Protein AF-A0A1C6VLM4-F1 (afdb_monomer)

Organism: NCBI:txid227316

Sequence (72 aa):
MADEEKKAPGEGGRLLGWVFRNLAGPPTVEGAVQGGSRQARDLWKEDLERRKQWSREQRERKRAEREARRGQ

Foldseek 3Di:
DDPPPPDPVPDDDPVVVVCAVPPVNDDDCVCVDPQPDPVSVVVVVVVVVVVVVVVVVVVVVVVVVVVVVVVD

Mean predicted aligned error: 15.45 Å

Solvent-accessible surface area (backbone atoms only — not comparable to full-atom values): 4536 Å² total; per-residue (Å²): 137,82,82,76,78,79,75,62,96,82,69,66,51,76,65,53,51,48,43,38,67,76,71,67,45,77,91,70,69,81,73,68,57,80,64,73,47,71,67,45,50,52,53,51,50,56,51,50,52,57,56,49,50,56,54,49,54,54,48,49,52,54,46,52,53,53,51,58,63,68,75,102

Secondary structure (DSSP, 8-state):
--------TT---HHHHHHIIIII-S---TT-STT-SHHHHHHHHHHHHHHHHHHHHHHHHHHHHHHHHH--

pLDDT: mean 76.38, std 12.39, range [37.03, 92.88]

Radius of gyration: 31.13 Å; Cα contacts (8 Å, |Δi|>4): 9; chains: 1; bounding box: 73×20×78 Å

Structure (mmCIF, N/CA/C/O backbone):
data_AF-A0A1C6VLM4-F1
#
_entry.id   AF-A0A1C6VLM4-F1
#
loop_
_atom_site.group_PDB
_atom_site.id
_atom_site.type_symbol
_atom_site.label_atom_id
_atom_site.label_alt_id
_atom_site.label_comp_id
_atom_site.label_asym_id
_atom_site.label_entity_id
_atom_site.label_seq_id
_atom_site.pdbx_PDB_ins_code
_atom_site.Cartn_x
_atom_site.Cartn_y
_atom_site.Cartn_z
_atom_site.occupancy
_atom_site.B_iso_or_equiv
_atom_site.auth_seq_id
_atom_site.auth_comp_id
_atom_site.auth_asym_id
_atom_site.auth_atom_id
_atom_site.pdbx_PDB_model_num
ATOM 1 N N . MET A 1 1 ? 47.551 11.841 -40.420 1.00 37.03 1 MET A N 1
ATOM 2 C CA . MET A 1 1 ? 47.263 12.105 -38.999 1.00 37.03 1 MET A CA 1
ATOM 3 C C . MET A 1 1 ? 45.761 11.947 -38.851 1.00 37.03 1 MET A C 1
ATOM 5 O O . MET A 1 1 ? 45.040 12.851 -39.240 1.00 37.03 1 MET A O 1
ATOM 9 N N . ALA A 1 2 ? 45.289 10.748 -38.508 1.00 46.38 2 ALA A N 1
ATOM 10 C CA . ALA A 1 2 ? 43.868 10.536 -38.254 1.00 46.38 2 ALA A CA 1
ATOM 11 C C . ALA A 1 2 ? 43.615 10.979 -36.813 1.00 46.38 2 ALA A C 1
ATOM 13 O O . ALA A 1 2 ? 44.227 10.423 -35.901 1.00 46.38 2 ALA A O 1
ATOM 14 N N . ASP A 1 3 ? 42.802 12.018 -36.636 1.00 51.50 3 ASP A N 1
ATOM 15 C CA . ASP A 1 3 ? 42.321 12.445 -35.329 1.00 51.50 3 ASP A CA 1
ATOM 16 C C . ASP A 1 3 ? 41.519 11.296 -34.711 1.00 51.50 3 ASP A C 1
ATOM 18 O O . ASP A 1 3 ? 40.388 11.010 -35.106 1.00 51.50 3 ASP A O 1
ATOM 22 N N . GLU A 1 4 ? 42.130 10.592 -33.759 1.00 59.25 4 GLU A N 1
ATOM 23 C CA . GLU A 1 4 ? 41.392 9.732 -32.845 1.00 59.25 4 GLU A CA 1
ATOM 24 C C . GLU A 1 4 ? 40.569 10.636 -31.922 1.00 59.25 4 GLU A C 1
ATOM 26 O O . GLU A 1 4 ? 41.040 11.088 -30.874 1.00 59.25 4 GLU A O 1
ATOM 31 N N . GLU A 1 5 ? 39.327 10.919 -32.322 1.00 61.06 5 GLU A N 1
ATOM 32 C CA . GLU A 1 5 ? 38.304 11.457 -31.428 1.00 61.06 5 GLU A CA 1
ATOM 33 C C . GLU A 1 5 ? 38.166 10.513 -30.225 1.00 61.06 5 GLU A C 1
ATOM 35 O O . GLU A 1 5 ? 37.543 9.449 -30.284 1.00 61.06 5 GLU A O 1
ATOM 40 N N . LYS A 1 6 ? 38.798 10.898 -29.113 1.00 60.28 6 LYS A N 1
ATOM 41 C CA . LYS A 1 6 ? 38.711 10.202 -27.830 1.00 60.28 6 LYS A CA 1
ATOM 42 C C . LYS A 1 6 ? 37.274 10.253 -27.329 1.00 60.28 6 LYS A C 1
ATOM 44 O O . LYS A 1 6 ? 36.844 11.224 -26.711 1.00 60.28 6 LYS A O 1
ATOM 49 N N . LYS A 1 7 ? 36.543 9.176 -27.591 1.00 60.50 7 LYS A N 1
ATOM 50 C CA . LYS A 1 7 ? 35.179 8.974 -27.114 1.00 60.50 7 LYS A CA 1
ATOM 51 C C . LYS A 1 7 ? 35.147 9.000 -25.582 1.00 60.50 7 LYS A C 1
ATOM 53 O O . LYS A 1 7 ? 35.911 8.282 -24.935 1.00 60.50 7 LYS A O 1
ATOM 58 N N . ALA A 1 8 ? 34.282 9.832 -25.001 1.00 62.88 8 ALA A N 1
ATOM 59 C CA . ALA A 1 8 ? 34.185 9.985 -23.553 1.00 62.88 8 ALA A CA 1
ATOM 60 C C . ALA A 1 8 ? 33.771 8.654 -22.883 1.00 62.88 8 ALA A C 1
ATOM 62 O O . ALA A 1 8 ? 32.882 7.962 -23.397 1.00 62.88 8 ALA A O 1
ATOM 63 N N . PRO A 1 9 ? 34.384 8.272 -21.744 1.00 50.91 9 PRO A N 1
ATOM 64 C CA . PRO A 1 9 ? 34.039 7.039 -21.046 1.00 50.91 9 PRO A CA 1
ATOM 65 C C . PRO A 1 9 ? 32.613 7.160 -20.495 1.00 50.91 9 PRO A C 1
ATOM 67 O O . PRO A 1 9 ? 32.367 7.865 -19.522 1.00 50.91 9 PRO A O 1
ATOM 70 N N . GLY A 1 10 ? 31.660 6.513 -21.168 1.00 60.44 10 GLY A N 1
ATOM 71 C CA . GLY A 1 10 ? 30.229 6.586 -20.851 1.00 60.44 10 GLY A CA 1
ATOM 72 C C . GLY A 1 10 ? 29.326 6.646 -22.083 1.00 60.44 10 GLY A C 1
ATOM 73 O O . GLY A 1 10 ? 28.155 6.280 -22.003 1.00 60.44 10 GLY A O 1
ATOM 74 N N . GLU A 1 11 ? 29.856 7.020 -23.251 1.00 62.66 11 GLU A N 1
ATOM 75 C CA . GLU A 1 11 ? 29.091 6.949 -24.493 1.00 62.66 11 GLU A CA 1
ATOM 76 C C . GLU A 1 11 ? 29.049 5.517 -25.024 1.00 62.66 11 GLU A C 1
ATOM 78 O O . GLU A 1 11 ? 29.970 5.047 -25.708 1.00 62.66 11 GLU A O 1
ATOM 83 N N . GLY A 1 12 ? 27.936 4.830 -24.766 1.00 66.75 12 GLY A N 1
ATOM 84 C CA . GLY A 1 12 ? 27.595 3.585 -25.445 1.00 66.75 12 GLY A CA 1
ATOM 85 C C . GLY A 1 12 ? 27.885 3.663 -26.950 1.00 66.75 12 GLY A C 1
ATOM 86 O O . GLY A 1 12 ? 27.660 4.682 -27.609 1.00 66.75 12 GLY A O 1
ATOM 87 N N . GLY A 1 13 ? 28.468 2.605 -27.517 1.00 80.56 13 GLY A N 1
ATOM 88 C CA . GLY A 1 13 ? 28.698 2.510 -28.962 1.00 80.56 13 GLY A CA 1
ATOM 89 C C . GLY A 1 13 ? 27.406 2.701 -29.765 1.00 80.56 13 GLY A C 1
ATOM 90 O O . GLY A 1 13 ? 26.311 2.512 -29.239 1.00 80.56 13 GLY A O 1
ATOM 91 N N . ARG A 1 14 ? 27.519 3.012 -31.065 1.00 80.88 14 ARG A N 1
ATOM 92 C CA . ARG A 1 14 ? 26.354 3.138 -31.969 1.00 80.88 14 ARG A CA 1
ATOM 93 C C . ARG A 1 14 ? 25.432 1.911 -31.910 1.00 80.88 14 ARG A C 1
ATOM 95 O O . ARG A 1 14 ? 24.217 2.055 -31.971 1.00 80.88 14 ARG A O 1
ATOM 102 N N . LEU A 1 15 ? 26.015 0.726 -31.709 1.00 83.00 15 LEU A N 1
ATOM 103 C CA . LEU A 1 15 ? 25.291 -0.528 -31.491 1.00 83.00 15 LEU A CA 1
ATOM 104 C C . LEU A 1 15 ? 24.485 -0.525 -30.186 1.00 83.00 15 LEU A C 1
ATOM 106 O O . LEU A 1 15 ? 23.312 -0.877 -30.199 1.00 83.00 15 LEU A O 1
ATOM 110 N N . LEU A 1 16 ? 25.077 -0.080 -29.074 1.00 81.25 16 LEU A N 1
ATOM 111 C CA . LEU A 1 16 ? 24.387 -0.022 -27.783 1.00 81.25 16 LEU A CA 1
ATOM 112 C C . LEU A 1 16 ? 23.246 1.007 -27.808 1.00 81.25 16 LEU A C 1
ATOM 114 O O . LEU A 1 16 ? 22.160 0.731 -27.308 1.00 81.25 16 LEU A O 1
ATOM 118 N N . GLY A 1 17 ? 23.458 2.152 -28.466 1.00 81.62 17 GLY A N 1
ATOM 119 C CA . GLY A 1 17 ? 22.404 3.142 -28.702 1.00 81.62 17 GLY A CA 1
ATOM 120 C C . GLY A 1 17 ? 21.269 2.607 -29.582 1.00 81.62 17 GLY A C 1
ATOM 121 O O . GLY A 1 17 ? 20.098 2.874 -29.313 1.00 81.62 17 GLY A O 1
ATOM 122 N N . TRP A 1 18 ? 21.592 1.802 -30.600 1.00 83.81 18 TRP A N 1
ATOM 123 C CA . TRP A 1 18 ? 20.590 1.138 -31.434 1.00 83.81 18 TRP A CA 1
ATOM 124 C C . TRP A 1 18 ? 19.786 0.094 -30.647 1.00 83.81 18 TRP A C 1
ATOM 126 O O . TRP A 1 18 ? 18.560 0.098 -30.728 1.00 83.81 18 TRP A O 1
ATOM 136 N N . VAL A 1 19 ? 20.442 -0.748 -29.841 1.00 84.19 19 VAL A N 1
ATOM 137 C CA . VAL A 1 19 ? 19.779 -1.743 -28.976 1.00 84.19 19 VAL A CA 1
ATOM 138 C C . VAL A 1 19 ? 18.857 -1.062 -27.969 1.00 84.19 19 VAL A C 1
ATOM 140 O O . VAL A 1 19 ? 17.706 -1.466 -27.820 1.00 84.19 19 VAL A O 1
ATOM 143 N N . 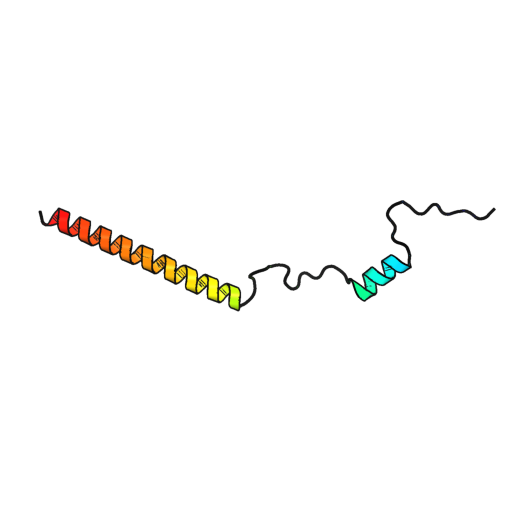PHE A 1 20 ? 19.318 0.007 -27.319 1.00 78.69 20 PHE A N 1
ATOM 144 C CA . PHE A 1 20 ? 18.490 0.759 -26.380 1.00 78.69 20 PHE A CA 1
ATOM 145 C C . PHE A 1 20 ? 17.233 1.316 -27.059 1.00 78.69 20 PHE A C 1
ATOM 147 O O . PHE A 1 20 ? 16.124 1.144 -26.563 1.00 78.69 20 PHE A O 1
ATOM 154 N N . ARG A 1 21 ? 17.392 1.924 -28.241 1.00 76.69 21 ARG A N 1
ATOM 155 C CA . ARG A 1 21 ? 16.286 2.547 -28.975 1.00 76.69 21 ARG A CA 1
ATOM 156 C C . ARG A 1 21 ? 15.279 1.546 -29.547 1.00 76.69 21 ARG A C 1
ATOM 158 O O . ARG A 1 21 ? 14.106 1.890 -29.632 1.00 76.69 21 ARG A O 1
ATOM 165 N N . ASN A 1 22 ? 15.723 0.357 -29.961 1.00 80.38 22 ASN A N 1
ATOM 166 C CA . ASN A 1 22 ? 14.877 -0.594 -30.695 1.00 80.38 22 ASN A CA 1
ATOM 167 C C . ASN A 1 22 ? 14.421 -1.806 -29.872 1.00 80.38 22 ASN A C 1
ATOM 169 O O . ASN A 1 22 ? 13.416 -2.411 -30.228 1.00 80.38 22 ASN A O 1
ATOM 173 N N . LEU A 1 23 ? 15.144 -2.183 -28.812 1.00 79.06 23 LEU A N 1
ATOM 174 C CA . LEU A 1 23 ? 14.866 -3.401 -28.038 1.00 79.06 23 LEU A CA 1
ATOM 175 C C . LEU A 1 23 ? 14.518 -3.118 -26.575 1.00 79.06 23 LEU A C 1
ATOM 177 O O . LEU A 1 23 ? 13.570 -3.703 -26.067 1.00 79.06 23 LEU A O 1
ATOM 181 N N . ALA A 1 24 ? 15.266 -2.245 -25.893 1.00 79.06 24 ALA A N 1
ATOM 182 C CA . ALA A 1 24 ? 14.983 -1.926 -24.488 1.00 79.06 24 ALA A CA 1
ATOM 183 C C . ALA A 1 24 ? 13.873 -0.874 -24.338 1.00 79.06 24 ALA A C 1
ATOM 185 O O . ALA A 1 24 ? 13.107 -0.923 -23.380 1.00 79.06 24 ALA A O 1
ATOM 186 N N . GLY A 1 25 ? 13.781 0.052 -25.300 1.00 69.06 25 GLY A N 1
ATOM 187 C CA . GLY A 1 25 ? 12.864 1.184 -25.255 1.00 69.06 25 GLY A CA 1
ATOM 188 C C . GLY A 1 25 ? 13.197 2.170 -24.127 1.00 69.06 25 GLY A C 1
ATOM 189 O O . GLY A 1 25 ? 13.979 1.872 -23.220 1.00 69.06 25 GLY A O 1
ATOM 190 N N . PRO A 1 26 ? 12.631 3.387 -24.161 1.00 70.81 26 PRO A N 1
ATOM 191 C CA . PRO A 1 26 ? 12.640 4.235 -22.981 1.00 70.81 26 PRO A CA 1
ATOM 192 C C . PRO A 1 26 ? 11.885 3.519 -21.847 1.00 70.81 26 PRO A C 1
ATOM 194 O O . PRO A 1 26 ? 10.892 2.842 -22.121 1.00 70.81 26 PRO A O 1
ATOM 197 N N . PRO A 1 27 ? 12.314 3.667 -20.583 1.00 69.06 27 PRO A N 1
ATOM 198 C CA . PRO A 1 27 ? 11.599 3.086 -19.455 1.00 69.06 27 PRO A CA 1
ATOM 199 C C . PRO A 1 27 ? 10.138 3.554 -19.466 1.00 69.06 27 PRO A C 1
ATOM 201 O O . PRO A 1 27 ? 9.849 4.744 -19.328 1.00 69.06 27 PRO A O 1
ATOM 204 N N . THR A 1 28 ? 9.213 2.618 -19.671 1.00 71.81 28 THR A N 1
ATOM 205 C CA . THR A 1 28 ? 7.775 2.882 -19.653 1.00 71.81 28 THR A CA 1
ATOM 206 C C . THR A 1 28 ? 7.271 2.881 -18.216 1.00 71.81 28 THR A C 1
ATOM 208 O O . THR A 1 28 ? 7.620 2.008 -17.426 1.00 71.81 28 THR A O 1
ATOM 211 N N . VAL A 1 29 ? 6.402 3.833 -17.873 1.00 67.62 29 VAL A N 1
ATOM 212 C CA . VAL A 1 29 ? 5.737 3.881 -16.556 1.00 67.62 29 VAL A CA 1
ATOM 213 C C . VAL A 1 29 ? 4.507 2.965 -16.466 1.00 67.62 29 VAL A C 1
ATOM 215 O O . VAL A 1 29 ? 3.853 2.902 -15.424 1.00 67.62 29 VAL A O 1
ATOM 218 N N . GLU A 1 30 ? 4.173 2.245 -17.540 1.00 64.69 30 GLU A N 1
ATOM 219 C CA . GLU A 1 30 ? 3.115 1.233 -17.534 1.00 64.69 30 GLU A CA 1
ATOM 220 C C . GLU A 1 30 ? 3.443 0.135 -16.516 1.00 64.69 30 GLU A C 1
ATOM 222 O O . GLU A 1 30 ? 4.440 -0.570 -16.627 1.00 64.69 30 GLU A O 1
ATOM 227 N N . GLY A 1 31 ? 2.619 0.028 -15.470 1.00 57.78 31 GLY A N 1
ATOM 228 C CA . GLY A 1 31 ? 2.844 -0.911 -14.368 1.00 57.78 31 GLY A CA 1
ATOM 229 C C . GLY A 1 31 ? 3.870 -0.464 -13.317 1.00 57.78 31 GLY A C 1
ATOM 230 O O . GLY A 1 31 ? 4.090 -1.202 -12.360 1.00 57.78 31 GLY A O 1
ATOM 231 N N . ALA A 1 32 ? 4.443 0.744 -13.421 1.00 64.62 32 ALA A N 1
ATOM 232 C CA . ALA A 1 32 ? 5.415 1.264 -12.447 1.00 64.62 32 ALA A CA 1
ATOM 233 C C . ALA A 1 32 ? 4.830 1.447 -11.031 1.00 64.62 32 ALA A C 1
ATOM 235 O O . ALA A 1 32 ? 5.567 1.468 -10.049 1.00 64.62 32 ALA A O 1
ATOM 236 N N . VAL A 1 33 ? 3.500 1.524 -10.911 1.00 63.72 33 VAL A N 1
ATOM 237 C CA . VAL A 1 33 ? 2.793 1.406 -9.630 1.00 63.72 33 VAL A CA 1
ATOM 238 C C . VAL A 1 33 ? 2.277 -0.027 -9.486 1.00 63.72 33 VAL A C 1
ATOM 240 O O . VAL A 1 33 ? 1.163 -0.356 -9.910 1.00 63.72 33 VAL A O 1
ATOM 243 N N . GLN A 1 34 ? 3.085 -0.890 -8.865 1.00 62.66 34 GLN A N 1
ATOM 244 C CA . GLN A 1 34 ? 2.615 -2.190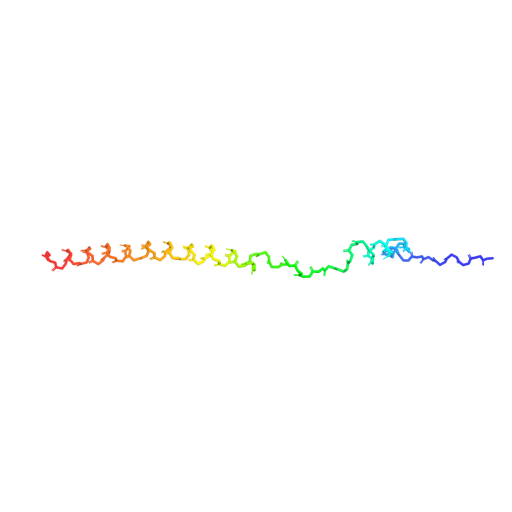 -8.384 1.00 62.66 34 GLN A CA 1
ATOM 245 C C . GLN A 1 34 ? 1.435 -1.965 -7.424 1.00 62.66 34 GLN A C 1
ATOM 247 O O . GLN A 1 34 ? 1.532 -1.201 -6.469 1.00 62.66 34 GLN A O 1
ATOM 252 N N . GLY A 1 35 ? 0.291 -2.591 -7.706 1.00 62.50 35 GLY A N 1
ATOM 253 C CA . GLY A 1 35 ? -0.929 -2.437 -6.901 1.00 62.50 35 GLY A CA 1
ATOM 254 C C . GLY A 1 35 ? -1.948 -1.416 -7.426 1.00 62.50 35 GLY A C 1
ATOM 255 O O . GLY A 1 35 ? -3.013 -1.258 -6.835 1.00 62.50 35 GLY A O 1
ATOM 256 N N . GLY A 1 36 ? -1.689 -0.766 -8.567 1.00 69.50 36 GLY A N 1
ATOM 257 C CA . GLY A 1 36 ? -2.684 0.077 -9.245 1.00 69.50 36 GLY A CA 1
ATOM 258 C C . GLY A 1 36 ? -3.791 -0.701 -9.974 1.00 69.50 36 GLY A C 1
ATOM 259 O O . GLY A 1 36 ? -4.775 -0.095 -10.408 1.00 69.50 36 GLY A O 1
ATOM 260 N N . SER A 1 37 ? -3.642 -2.023 -10.121 1.00 81.38 37 SER A N 1
ATOM 261 C CA . SER A 1 37 ? -4.599 -2.874 -10.829 1.00 81.38 37 SER A CA 1
ATOM 262 C C . SER A 1 37 ? -5.946 -2.930 -10.106 1.00 81.38 37 SER A C 1
ATOM 264 O O . SER A 1 37 ? -6.039 -2.798 -8.884 1.00 81.38 37 SER A O 1
ATOM 266 N N . ARG A 1 38 ? -7.022 -3.159 -10.866 1.00 81.88 38 ARG A N 1
ATOM 267 C CA . ARG A 1 38 ? -8.370 -3.319 -10.301 1.00 81.88 38 ARG A CA 1
ATOM 268 C C . ARG A 1 38 ? -8.415 -4.436 -9.253 1.00 81.88 38 ARG A C 1
ATOM 270 O O . ARG A 1 38 ? -8.955 -4.227 -8.175 1.00 81.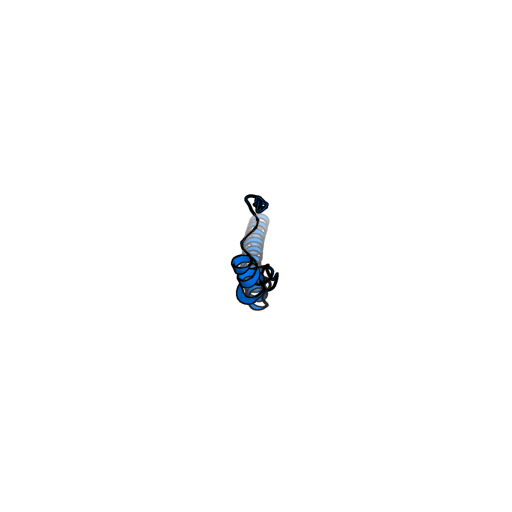88 38 ARG A O 1
ATOM 277 N N . GLN A 1 39 ? -7.749 -5.555 -9.532 1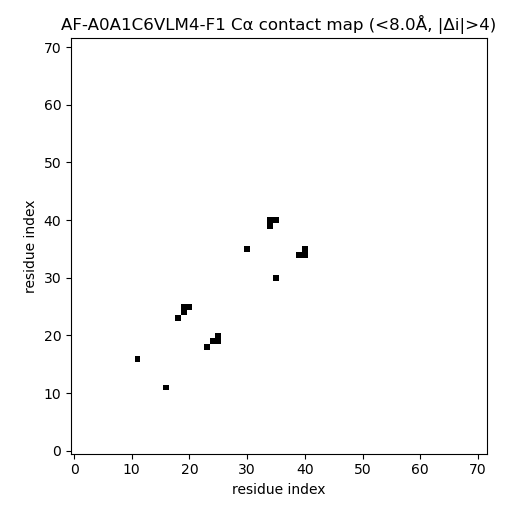.00 85.19 39 GLN A N 1
ATOM 278 C CA . GLN A 1 39 ? -7.651 -6.687 -8.613 1.00 85.19 39 GLN A CA 1
ATOM 279 C C . GLN A 1 39 ? -6.983 -6.311 -7.283 1.00 85.19 39 GLN A C 1
ATOM 281 O O . GLN A 1 39 ? -7.493 -6.662 -6.223 1.00 85.19 39 GLN A O 1
ATOM 286 N N . ALA A 1 40 ? -5.884 -5.550 -7.313 1.00 83.31 40 ALA A N 1
ATOM 287 C CA . ALA A 1 40 ? -5.214 -5.103 -6.093 1.00 83.31 40 ALA A CA 1
ATOM 288 C C . ALA A 1 40 ? -6.097 -4.157 -5.258 1.00 83.31 40 ALA A C 1
ATOM 290 O O . ALA A 1 40 ? -6.119 -4.249 -4.031 1.00 83.31 40 ALA A O 1
ATOM 291 N N . ARG A 1 41 ? -6.882 -3.293 -5.917 1.00 85.00 41 ARG A N 1
ATOM 292 C CA . ARG A 1 41 ? -7.857 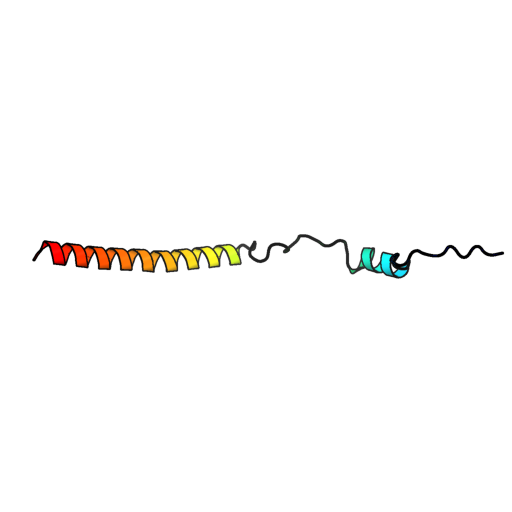-2.421 -5.239 1.00 85.00 41 ARG A CA 1
ATOM 293 C C . ARG A 1 41 ? -8.977 -3.214 -4.574 1.00 85.00 41 ARG A C 1
ATOM 295 O O . ARG A 1 41 ? -9.402 -2.846 -3.483 1.00 85.00 41 ARG A O 1
ATOM 302 N N . ASP A 1 42 ? -9.462 -4.266 -5.220 1.00 91.12 42 ASP A N 1
ATOM 303 C CA . ASP A 1 42 ? -10.556 -5.079 -4.690 1.00 91.12 42 ASP A CA 1
ATOM 304 C C . ASP A 1 42 ? -10.087 -5.923 -3.493 1.00 91.12 42 ASP A C 1
ATOM 306 O O . ASP A 1 42 ? -10.726 -5.889 -2.441 1.00 91.12 42 ASP A O 1
ATOM 310 N N . LEU A 1 43 ? -8.894 -6.524 -3.571 1.00 89.56 43 LEU A N 1
ATOM 311 C CA . LEU A 1 43 ? -8.264 -7.209 -2.434 1.00 89.56 43 LEU A CA 1
ATOM 312 C C . LEU A 1 43 ? -8.035 -6.274 -1.237 1.00 89.56 43 LEU A C 1
ATOM 314 O O . LEU A 1 43 ? -8.266 -6.659 -0.090 1.00 89.56 43 LEU A O 1
ATOM 318 N N . TRP A 1 44 ? -7.618 -5.030 -1.491 1.00 87.50 44 TRP A N 1
ATOM 319 C CA . TRP A 1 44 ? -7.446 -4.028 -0.438 1.00 87.50 44 TRP A CA 1
ATOM 320 C C . TRP A 1 44 ? -8.767 -3.672 0.258 1.00 87.50 44 TRP A C 1
ATOM 322 O O . TRP A 1 44 ? -8.808 -3.537 1.482 1.00 87.50 44 TRP A O 1
ATOM 332 N N . LYS A 1 45 ? -9.866 -3.556 -0.496 1.00 92.88 45 LYS A N 1
ATOM 333 C CA . LYS A 1 45 ? -11.195 -3.297 0.079 1.00 92.88 45 LYS A CA 1
ATOM 334 C C . LYS A 1 45 ? -11.678 -4.462 0.938 1.00 92.88 45 LYS A C 1
ATOM 336 O O . LYS A 1 45 ? -12.159 -4.226 2.043 1.00 92.88 45 LYS A O 1
ATOM 341 N N . GLU A 1 46 ? -11.535 -5.695 0.459 1.00 92.06 46 GLU A N 1
ATOM 342 C CA . GLU A 1 46 ? -11.901 -6.888 1.233 1.00 92.06 46 GLU A CA 1
ATOM 343 C C . GLU A 1 46 ? -11.123 -6.973 2.546 1.00 92.06 46 GLU A C 1
ATOM 345 O O . GLU A 1 46 ? -11.690 -7.259 3.603 1.00 92.06 46 GLU A O 1
ATOM 350 N N . ASP A 1 47 ? -9.823 -6.688 2.492 1.00 92.25 47 ASP A N 1
ATOM 351 C CA . ASP A 1 47 ? -8.977 -6.660 3.676 1.00 92.25 47 ASP A CA 1
ATOM 352 C C . ASP A 1 47 ? -9.424 -5.588 4.682 1.00 92.25 47 ASP A C 1
ATOM 354 O O . ASP A 1 47 ? -9.525 -5.857 5.882 1.00 92.25 47 ASP A O 1
ATOM 358 N N . LEU A 1 48 ? -9.783 -4.392 4.207 1.00 91.88 48 LEU A N 1
ATOM 359 C CA . LEU A 1 48 ? -10.334 -3.342 5.063 1.00 91.88 48 LEU A CA 1
ATOM 360 C C . LE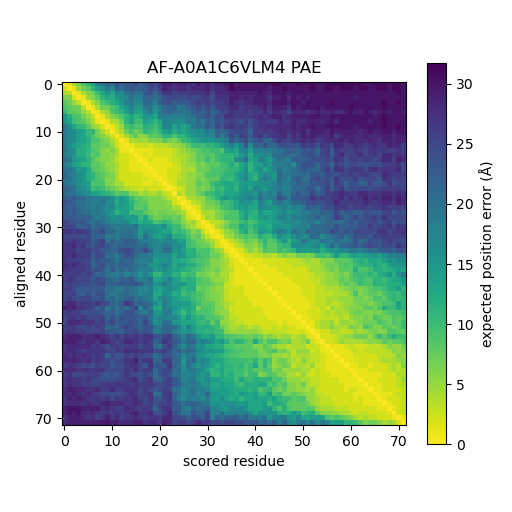U A 1 48 ? -11.650 -3.751 5.732 1.00 91.88 48 LEU A C 1
ATOM 362 O O . LEU A 1 48 ? -11.835 -3.462 6.916 1.00 91.88 48 LEU A O 1
ATOM 366 N N . GLU A 1 49 ? -12.557 -4.414 5.016 1.00 90.88 49 GLU A N 1
ATOM 367 C CA . GLU A 1 49 ? -13.816 -4.886 5.603 1.00 90.88 49 GLU A CA 1
ATOM 368 C C . GLU A 1 49 ? -13.579 -5.950 6.683 1.00 90.88 49 GLU A C 1
ATOM 370 O O . GLU A 1 49 ? -14.141 -5.836 7.777 1.00 90.88 49 GLU A O 1
ATOM 375 N N . ARG A 1 50 ? -12.657 -6.898 6.462 1.00 88.00 50 ARG A N 1
ATOM 376 C CA . ARG A 1 50 ? -12.246 -7.872 7.494 1.00 88.00 50 ARG A CA 1
ATOM 377 C C . ARG A 1 50 ? -11.706 -7.187 8.752 1.00 88.00 50 ARG A C 1
ATOM 379 O O . ARG A 1 50 ? -12.090 -7.529 9.869 1.00 88.00 50 ARG A O 1
ATOM 386 N N . ARG A 1 51 ? -10.870 -6.154 8.602 1.00 83.69 51 ARG A N 1
ATOM 387 C CA . ARG A 1 51 ? -10.343 -5.391 9.752 1.00 83.69 51 ARG A CA 1
ATOM 388 C C . ARG A 1 51 ? -11.433 -4.612 10.494 1.00 83.69 51 ARG A C 1
ATOM 390 O O . ARG A 1 51 ? -11.383 -4.481 11.719 1.00 83.69 51 ARG A O 1
ATOM 397 N N . LYS A 1 52 ? -12.433 -4.087 9.778 1.00 88.94 52 LYS A N 1
ATOM 398 C CA . LYS A 1 52 ? -13.571 -3.384 10.391 1.00 88.94 52 LYS A CA 1
ATOM 399 C C . LYS A 1 52 ? -14.456 -4.322 11.207 1.00 88.94 52 LYS A C 1
ATOM 401 O O . LYS A 1 52 ? -14.948 -3.880 12.246 1.00 88.94 52 LYS A O 1
ATOM 406 N N . GLN A 1 53 ? -14.651 -5.568 10.770 1.00 82.00 53 GLN A N 1
ATOM 407 C CA . GLN A 1 53 ? -15.418 -6.574 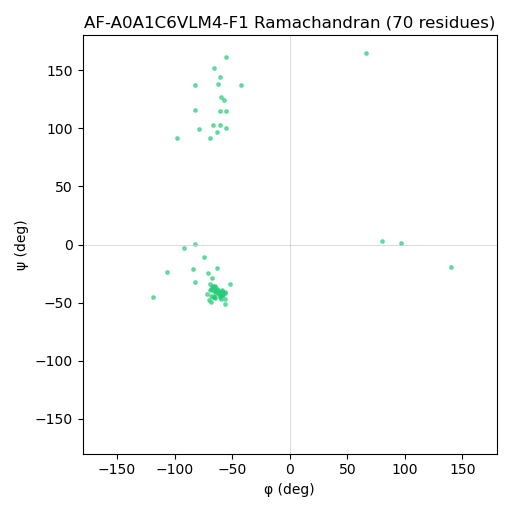11.518 1.00 82.00 53 GLN A CA 1
ATOM 408 C C . GLN A 1 53 ? -14.840 -6.762 12.923 1.00 82.00 53 GLN A C 1
ATOM 410 O O . GLN A 1 53 ? -15.543 -6.529 13.905 1.00 82.00 53 GLN A O 1
ATOM 415 N N . TRP A 1 54 ? -13.526 -6.989 13.021 1.00 76.62 54 TRP A N 1
ATOM 416 C CA . TRP A 1 54 ? -12.842 -7.112 14.311 1.00 76.62 54 TRP A CA 1
ATOM 417 C C . TRP A 1 54 ? -13.043 -5.882 15.207 1.00 76.62 54 TRP A C 1
ATOM 419 O O . TRP A 1 54 ? -13.278 -5.992 16.408 1.00 76.62 5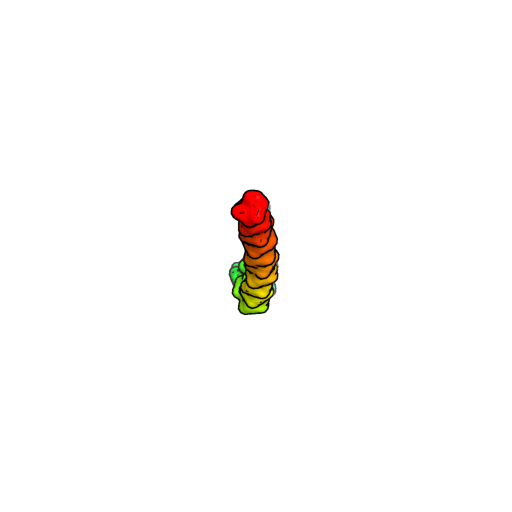4 TRP A O 1
ATOM 429 N N . SER A 1 55 ? -13.003 -4.674 14.633 1.00 83.88 55 SER A N 1
ATOM 430 C CA . SER A 1 55 ? -13.234 -3.443 15.399 1.00 83.88 55 SER A CA 1
ATOM 431 C C . SER A 1 55 ? -14.659 -3.342 15.955 1.00 83.88 55 SER A C 1
ATOM 433 O O . SER A 1 55 ? -14.842 -2.828 17.061 1.00 83.88 55 SER A O 1
ATOM 435 N N . ARG A 1 56 ? -15.670 -3.816 15.218 1.00 84.06 56 ARG A N 1
ATOM 436 C CA . ARG A 1 56 ? -17.067 -3.822 15.676 1.00 84.06 56 ARG A CA 1
ATOM 437 C C . ARG A 1 56 ? -17.258 -4.811 16.821 1.00 84.06 56 ARG A C 1
ATOM 439 O O . ARG A 1 56 ? -17.719 -4.395 17.879 1.00 84.06 56 ARG A O 1
ATOM 446 N N . GLU A 1 57 ? -16.783 -6.042 16.664 1.00 82.12 57 GLU A N 1
ATOM 447 C CA . GLU A 1 57 ? -16.851 -7.084 17.699 1.00 82.12 57 GLU A CA 1
ATOM 448 C C . GLU A 1 57 ? -16.134 -6.660 18.990 1.00 82.12 57 GLU A C 1
ATOM 450 O O . GLU A 1 57 ? -16.665 -6.796 20.091 1.00 82.12 57 GLU A O 1
ATOM 455 N N . GLN A 1 58 ?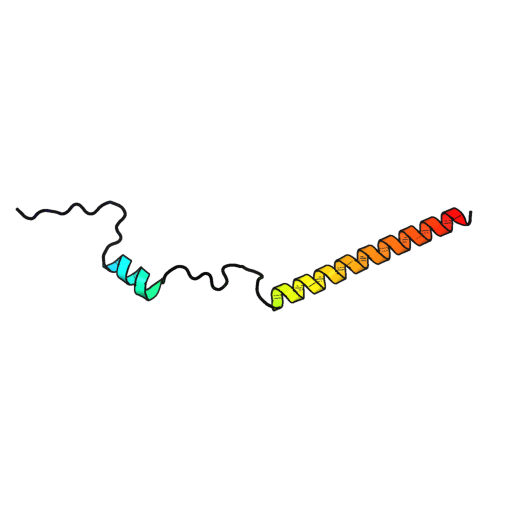 -14.952 -6.045 18.876 1.00 83.69 58 GLN A N 1
ATOM 456 C CA . GLN A 1 58 ? -14.222 -5.504 20.028 1.00 83.69 58 GLN A CA 1
ATOM 457 C C . GLN A 1 58 ? -14.996 -4.387 20.741 1.00 83.69 58 GLN A C 1
ATOM 459 O O . GLN A 1 58 ? -14.987 -4.306 21.973 1.00 83.69 58 GLN A O 1
ATOM 464 N N . ARG A 1 59 ? -15.676 -3.511 19.987 1.00 83.94 59 ARG A N 1
ATOM 465 C CA . ARG A 1 59 ? -16.523 -2.457 20.567 1.00 83.94 59 ARG A CA 1
ATOM 466 C C . ARG A 1 59 ? -17.761 -3.031 21.237 1.00 83.94 59 ARG A C 1
ATOM 468 O O . ARG A 1 59 ? -18.134 -2.521 22.289 1.00 83.94 59 ARG A O 1
ATOM 475 N N . GLU A 1 60 ? -18.381 -4.049 20.654 1.00 87.50 60 GLU A N 1
ATOM 476 C CA . GLU A 1 60 ? -19.539 -4.734 21.232 1.00 87.50 60 GLU A CA 1
ATOM 477 C C . GLU A 1 60 ? -19.159 -5.456 22.520 1.00 87.50 60 GLU A C 1
ATOM 479 O O . GLU A 1 60 ? -19.801 -5.234 23.542 1.00 87.50 60 GLU A O 1
ATOM 484 N N . ARG A 1 61 ? -18.033 -6.178 22.533 1.00 84.62 61 ARG A N 1
ATOM 485 C CA . ARG A 1 61 ? -17.485 -6.784 23.754 1.00 84.62 61 ARG A CA 1
ATOM 486 C C . ARG A 1 61 ? -17.253 -5.744 24.848 1.00 84.62 61 ARG A C 1
ATOM 488 O O . ARG A 1 61 ? -17.678 -5.924 25.984 1.00 84.62 61 ARG A O 1
ATOM 495 N N . LYS A 1 62 ? -16.630 -4.615 24.497 1.00 85.88 62 LYS A N 1
ATOM 496 C CA . LYS A 1 62 ? -16.387 -3.513 25.440 1.00 85.88 62 LYS A CA 1
ATOM 497 C C . LYS A 1 62 ? -17.681 -2.826 25.891 1.00 85.88 62 LYS A C 1
ATOM 499 O O . LYS A 1 62 ? -17.729 -2.274 26.987 1.00 85.88 62 LYS A O 1
ATOM 504 N N . ARG A 1 63 ? -18.724 -2.814 25.055 1.00 87.69 63 ARG A N 1
ATOM 505 C CA . ARG A 1 63 ? -20.054 -2.312 25.423 1.00 87.69 63 ARG A CA 1
ATOM 506 C C . ARG A 1 63 ? -20.725 -3.256 26.418 1.00 87.69 63 ARG A C 1
ATOM 508 O O . ARG A 1 63 ? -21.152 -2.775 27.459 1.00 87.69 63 ARG A O 1
ATOM 515 N N . ALA A 1 64 ? -20.719 -4.558 26.150 1.00 87.75 64 ALA A N 1
ATOM 516 C CA . ALA A 1 64 ? -21.256 -5.576 27.048 1.00 87.75 64 ALA A CA 1
ATOM 517 C C . ALA A 1 64 ? -20.557 -5.552 28.419 1.00 87.75 64 ALA A C 1
ATOM 519 O O . ALA A 1 64 ? -21.220 -5.553 29.449 1.00 87.75 64 ALA A O 1
ATOM 520 N N . GLU A 1 65 ? -19.227 -5.415 28.449 1.00 87.12 65 GLU A N 1
ATOM 521 C CA . GLU A 1 65 ? -18.460 -5.264 29.695 1.00 87.12 65 GLU A CA 1
ATOM 522 C C . GLU A 1 65 ? -18.872 -4.005 30.481 1.00 87.12 65 GLU A C 1
ATOM 524 O O . GLU A 1 65 ? -19.020 -4.030 31.704 1.00 87.12 65 GLU A O 1
ATOM 529 N N . ARG A 1 66 ? -19.108 -2.886 29.781 1.00 85.00 66 ARG A N 1
ATOM 530 C CA . ARG A 1 66 ? -19.583 -1.642 30.407 1.00 85.00 66 ARG A CA 1
ATOM 531 C C . ARG A 1 66 ? -21.007 -1.758 30.940 1.00 85.00 66 ARG A C 1
ATOM 533 O O . ARG A 1 66 ? -21.284 -1.170 31.981 1.00 85.00 66 ARG A O 1
ATOM 540 N N . GLU A 1 67 ? -21.894 -2.449 30.234 1.00 86.38 67 GLU A N 1
ATOM 541 C CA . GLU A 1 67 ? -23.269 -2.700 30.679 1.00 86.38 67 GLU A CA 1
ATOM 542 C C . GLU A 1 67 ? -23.290 -3.637 31.891 1.00 86.38 67 GLU A C 1
ATOM 544 O O . GLU A 1 67 ? -23.916 -3.302 32.893 1.00 86.38 67 GLU A O 1
ATOM 549 N N . ALA A 1 68 ? -22.502 -4.717 31.874 1.00 85.25 68 ALA A N 1
ATOM 550 C CA . ALA A 1 68 ? -22.341 -5.624 33.011 1.00 85.25 68 ALA A CA 1
ATOM 551 C C . ALA A 1 68 ? -21.822 -4.905 34.268 1.00 85.25 68 ALA A C 1
ATOM 553 O O . ALA A 1 68 ? -22.301 -5.162 35.367 1.00 85.25 68 ALA A O 1
ATOM 554 N N . ARG A 1 69 ? -20.892 -3.950 34.114 1.00 82.62 69 ARG A N 1
ATOM 555 C CA . ARG A 1 69 ? -20.394 -3.126 35.229 1.00 82.62 69 ARG A CA 1
ATOM 556 C C . ARG A 1 69 ? -21.413 -2.104 35.745 1.00 82.62 69 ARG A C 1
ATOM 558 O O . ARG A 1 69 ? -21.279 -1.648 36.869 1.00 82.62 69 ARG A O 1
ATOM 565 N N . ARG A 1 70 ? -22.375 -1.677 34.922 1.00 80.12 70 ARG A N 1
ATOM 566 C CA . ARG A 1 70 ? -23.435 -0.735 35.330 1.00 80.12 70 ARG A CA 1
ATOM 567 C C . ARG A 1 70 ? -24.618 -1.428 36.007 1.00 80.12 70 ARG A C 1
ATOM 569 O O . ARG A 1 70 ? -25.386 -0.743 36.667 1.00 80.12 70 ARG A O 1
ATOM 576 N N . GLY A 1 71 ? -24.790 -2.729 35.776 1.00 75.12 71 GLY A N 1
ATOM 577 C CA . GLY A 1 71 ? -25.849 -3.541 36.378 1.00 75.12 71 GLY A CA 1
ATOM 578 C C . GLY A 1 71 ? -25.463 -4.237 37.687 1.00 75.12 71 GLY A C 1
ATOM 579 O O . GLY A 1 71 ? -26.319 -4.911 38.253 1.00 75.12 71 GLY A O 1
ATOM 580 N N . GLN A 1 72 ? -24.209 -4.103 38.137 1.00 59.97 72 GLN A N 1
ATOM 581 C CA . GLN A 1 72 ? -23.767 -4.466 39.491 1.00 59.97 72 GLN A CA 1
ATOM 582 C C . GLN A 1 72 ? -23.857 -3.274 40.441 1.00 59.97 72 GLN A C 1
ATOM 584 O O . GLN A 1 72 ? -23.655 -2.133 39.965 1.00 59.97 72 GLN A O 1
#